Protein AF-A0A932NT31-F1 (afdb_monomer)

Secondary structure (DSSP, 8-state):
----PPPP-----------------------PPP--------EE-SSPPPSSS-S-SGGGGGPPPEEEEE--TTT-SEEEEEEEEE-SS-EEEEEE---SS------SEEE-SS-EEE-TTTSPPPP-------SS-TTHHHHGGGGGEE-STTSTT---EE--SSTT---

Structure (mmCIF, N/CA/C/O backbone):
data_AF-A0A932NT31-F1
#
_entry.id   AF-A0A932NT31-F1
#
loop_
_atom_site.group_PDB
_atom_site.id
_atom_site.type_symbol
_atom_site.label_atom_id
_atom_site.label_alt_id
_atom_site.label_comp_id
_atom_site.label_asym_id
_atom_site.label_entity_id
_atom_site.label_seq_id
_atom_site.pdbx_PDB_ins_code
_atom_site.Cartn_x
_atom_site.Cartn_y
_atom_site.Cartn_z
_atom_site.occupancy
_atom_site.B_iso_or_equiv
_atom_site.auth_seq_id
_atom_site.auth_comp_id
_atom_site.auth_asym_id
_atom_site.auth_atom_id
_atom_site.pdbx_PDB_model_num
ATOM 1 N N . MET A 1 1 ? 67.596 41.975 22.988 1.00 37.31 1 MET A N 1
ATOM 2 C CA . MET A 1 1 ? 67.551 43.203 22.169 1.00 37.31 1 MET A CA 1
ATOM 3 C C . MET A 1 1 ? 66.201 43.200 21.478 1.00 37.31 1 MET A C 1
ATOM 5 O O . MET A 1 1 ? 65.875 42.185 20.893 1.00 37.31 1 MET A O 1
ATOM 9 N N . GLU A 1 2 ? 65.322 44.180 21.546 1.00 42.94 2 GLU A N 1
ATOM 10 C CA . GLU A 1 2 ? 65.299 45.470 22.218 1.00 42.94 2 GLU A CA 1
ATOM 11 C C . GLU A 1 2 ? 63.828 45.909 22.188 1.00 42.94 2 GLU A C 1
ATOM 13 O O . GLU A 1 2 ? 63.122 45.676 21.207 1.00 42.94 2 GLU A O 1
ATOM 18 N N . GLN A 1 3 ? 63.355 46.473 23.293 1.00 37.97 3 GLN A N 1
ATOM 19 C CA . GLN A 1 3 ? 62.053 47.119 23.399 1.00 37.97 3 GLN A CA 1
ATOM 20 C C . GLN A 1 3 ? 62.040 48.363 22.503 1.00 37.97 3 GLN A C 1
ATOM 22 O O . GLN A 1 3 ? 62.927 49.202 22.630 1.00 37.97 3 GLN A O 1
ATOM 27 N N . ALA A 1 4 ? 61.010 48.540 21.677 1.00 41.78 4 ALA A N 1
ATOM 28 C CA . ALA A 1 4 ? 60.718 49.829 21.057 1.00 41.78 4 ALA A CA 1
ATOM 29 C C . ALA A 1 4 ? 59.442 50.410 21.675 1.00 41.78 4 ALA A C 1
ATOM 31 O O . ALA A 1 4 ? 58.319 50.101 21.285 1.00 41.78 4 ALA A O 1
ATOM 32 N N . GLN A 1 5 ? 59.659 51.246 22.688 1.00 42.69 5 GLN A N 1
ATOM 33 C CA . GLN A 1 5 ? 58.661 52.101 23.314 1.00 42.69 5 GLN A CA 1
ATOM 34 C C . GLN A 1 5 ? 58.213 53.195 22.331 1.00 42.69 5 GLN A C 1
ATOM 36 O O . GLN A 1 5 ? 59.047 53.935 21.807 1.00 42.69 5 GLN A O 1
ATOM 4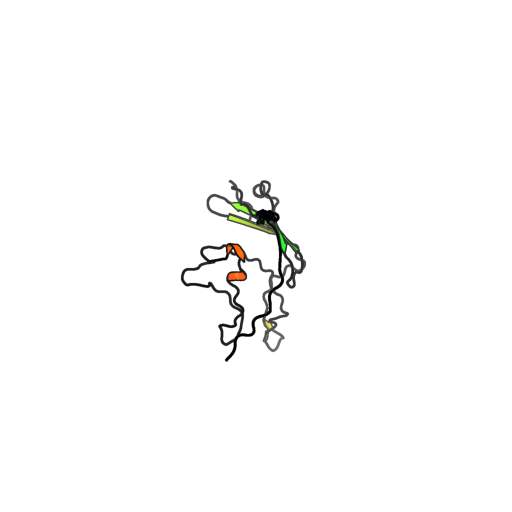1 N N . CYS A 1 6 ? 56.900 53.364 22.146 1.00 43.38 6 CYS A N 1
ATOM 42 C CA . CYS A 1 6 ? 56.335 54.591 21.583 1.00 43.38 6 CYS A CA 1
ATOM 43 C C . CYS A 1 6 ? 56.005 55.574 22.718 1.00 43.38 6 CYS A C 1
ATOM 45 O O . CYS A 1 6 ? 55.541 55.193 23.793 1.00 43.38 6 CYS A O 1
ATOM 47 N N . LYS A 1 7 ? 56.352 56.840 22.485 1.00 43.19 7 LYS A N 1
ATOM 48 C CA . LYS A 1 7 ? 56.568 57.894 23.478 1.00 43.19 7 LYS A CA 1
ATOM 49 C C . LYS A 1 7 ? 55.279 58.559 23.981 1.00 43.19 7 LYS A C 1
ATOM 51 O O . LYS A 1 7 ? 54.238 58.544 23.338 1.00 43.19 7 LYS A O 1
ATOM 56 N N . ARG A 1 8 ? 55.450 59.183 25.150 1.00 45.81 8 ARG A N 1
ATOM 57 C CA . ARG A 1 8 ? 54.528 59.993 25.962 1.00 45.81 8 ARG A CA 1
ATOM 58 C C . ARG A 1 8 ? 53.826 61.123 25.192 1.00 45.81 8 ARG A C 1
ATOM 60 O O . ARG A 1 8 ? 54.473 61.840 24.436 1.00 45.81 8 ARG A O 1
ATOM 67 N N . GLY A 1 9 ? 52.564 61.369 25.549 1.00 38.41 9 GLY A N 1
ATOM 68 C CA . GLY A 1 9 ? 51.808 62.592 25.270 1.00 38.41 9 GLY A CA 1
ATOM 69 C C . GLY A 1 9 ? 50.807 62.856 26.401 1.00 38.41 9 GLY A C 1
ATOM 70 O O . GLY A 1 9 ? 50.084 61.960 26.808 1.00 38.41 9 GLY A O 1
ATOM 71 N N . TRP A 1 10 ? 50.857 64.052 26.970 1.00 34.97 10 TRP A N 1
ATOM 72 C CA . TRP A 1 10 ? 50.312 64.494 28.257 1.00 34.97 10 TRP A CA 1
ATOM 73 C C . TRP A 1 10 ? 48.798 64.798 28.216 1.00 34.97 10 TRP A C 1
ATOM 75 O O . TRP A 1 10 ? 48.307 65.314 27.219 1.00 34.97 10 TRP A O 1
ATOM 85 N N . SER A 1 11 ? 48.141 64.626 29.373 1.00 43.12 11 SER A N 1
ATOM 86 C CA . SER A 1 11 ? 47.058 65.459 29.948 1.00 43.12 11 SER A CA 1
ATOM 87 C C . SER A 1 11 ? 45.609 64.942 29.911 1.00 43.12 11 SER A C 1
ATOM 89 O O . SER A 1 11 ? 44.990 64.815 28.867 1.00 43.12 11 SER A O 1
ATOM 91 N N . GLY A 1 12 ? 45.052 64.769 31.118 1.00 39.12 12 GLY A N 1
ATOM 92 C CA . GLY A 1 12 ? 43.752 65.350 31.456 1.00 39.12 12 GLY A CA 1
ATOM 93 C C . GLY A 1 12 ? 42.517 64.442 31.469 1.00 39.12 12 GLY A C 1
ATOM 94 O O . GLY A 1 12 ? 41.959 64.137 30.431 1.00 39.12 12 GLY A O 1
ATOM 95 N N . ILE A 1 13 ? 42.014 64.220 32.690 1.00 43.62 13 ILE A N 1
ATOM 96 C CA . ILE A 1 13 ? 40.587 64.282 33.065 1.00 43.62 13 ILE A CA 1
ATOM 97 C C . ILE A 1 13 ? 39.702 63.051 32.752 1.00 43.62 13 ILE A C 1
ATOM 99 O O . ILE A 1 13 ? 39.308 62.786 31.627 1.00 43.62 13 ILE A O 1
ATOM 103 N N . TRP A 1 14 ? 39.366 62.348 33.844 1.00 38.34 14 TRP A N 1
ATOM 104 C CA . TRP A 1 14 ? 38.056 61.799 34.233 1.00 38.34 14 TRP A CA 1
ATOM 105 C C . TRP A 1 14 ? 36.947 61.732 33.166 1.00 38.34 14 TRP A C 1
ATOM 107 O O . TRP A 1 14 ? 36.523 62.767 32.668 1.00 38.34 14 TRP A O 1
ATOM 117 N N . CYS A 1 15 ? 36.347 60.549 32.969 1.00 34.78 15 CYS A N 1
ATOM 118 C CA . CYS A 1 15 ? 34.924 60.321 33.280 1.00 34.78 15 CYS A CA 1
ATOM 119 C C . CYS A 1 15 ? 34.437 58.914 32.894 1.00 34.78 15 CYS A C 1
ATOM 121 O O . CYS A 1 15 ? 34.593 58.467 31.766 1.00 34.78 15 CYS A O 1
ATOM 123 N N . ALA A 1 16 ? 33.768 58.303 33.873 1.00 39.75 16 ALA A N 1
ATOM 124 C CA . ALA A 1 16 ? 32.572 57.469 33.768 1.00 39.75 16 ALA A CA 1
ATOM 125 C C . ALA A 1 16 ? 32.588 56.192 32.903 1.00 39.75 16 ALA A C 1
ATOM 127 O O . ALA A 1 16 ? 32.612 56.199 31.676 1.00 39.75 16 ALA A O 1
ATOM 128 N N . ALA A 1 17 ? 32.399 55.078 33.612 1.00 46.16 17 ALA A N 1
ATOM 129 C CA . ALA A 1 17 ? 31.893 53.822 33.093 1.00 46.16 17 ALA A CA 1
ATOM 130 C C . ALA A 1 17 ? 30.566 54.019 32.334 1.00 46.16 17 ALA A C 1
ATOM 132 O O . ALA A 1 17 ? 29.576 54.469 32.907 1.00 46.16 17 ALA A O 1
ATOM 133 N N . GLY A 1 18 ? 30.543 53.635 31.058 1.00 39.47 18 GLY A N 1
ATOM 134 C CA . GLY A 1 18 ? 29.325 53.421 30.281 1.00 39.47 18 GLY A CA 1
ATOM 135 C C . GLY A 1 18 ? 29.147 51.926 30.047 1.00 39.47 18 GLY A C 1
ATOM 136 O O . GLY A 1 18 ? 29.815 51.347 29.194 1.00 39.47 18 GLY A O 1
ATOM 137 N N . LEU A 1 19 ? 28.284 51.290 30.839 1.00 44.25 19 LEU A N 1
ATOM 138 C CA . LEU A 1 19 ? 27.913 49.886 30.692 1.00 44.25 19 LEU A CA 1
ATOM 139 C C . LEU A 1 19 ? 27.097 49.734 29.394 1.00 44.25 19 LEU A C 1
ATOM 141 O O . LEU A 1 19 ? 25.963 50.201 29.312 1.00 44.25 19 LEU A O 1
ATOM 145 N N . ILE A 1 20 ? 27.676 49.114 28.365 1.00 50.00 20 ILE A N 1
ATOM 146 C CA . ILE A 1 20 ? 26.974 48.807 27.114 1.00 50.00 20 ILE A CA 1
ATOM 147 C C . ILE A 1 20 ? 26.026 47.634 27.393 1.00 50.00 20 ILE A C 1
ATOM 149 O O . ILE A 1 20 ? 26.447 46.479 27.439 1.00 50.00 20 ILE A O 1
ATOM 153 N N . ILE A 1 21 ? 24.741 47.923 27.607 1.00 50.66 21 ILE A N 1
ATOM 154 C CA . ILE A 1 21 ? 23.689 46.902 27.636 1.00 50.66 21 ILE A CA 1
ATOM 155 C C . ILE A 1 21 ? 23.432 46.482 26.188 1.00 50.66 21 ILE A C 1
ATOM 157 O O . ILE A 1 21 ? 22.743 47.166 25.432 1.00 50.66 21 ILE A O 1
ATOM 161 N N . SER A 1 22 ? 24.034 45.363 25.792 1.00 51.56 22 SER A N 1
ATOM 162 C CA . SER A 1 22 ? 23.773 44.719 24.508 1.00 51.56 22 SER A CA 1
ATOM 163 C C . SER A 1 22 ? 22.399 44.044 24.562 1.00 51.56 22 SER A C 1
ATOM 165 O O . SER A 1 22 ? 22.235 42.990 25.178 1.00 51.56 22 SER A O 1
ATOM 167 N N . LEU A 1 23 ? 21.388 44.672 23.957 1.00 50.62 23 LEU A N 1
ATOM 168 C CA . LEU A 1 23 ? 20.085 44.055 23.707 1.00 50.62 23 LEU A CA 1
ATOM 169 C C . LEU A 1 23 ? 20.249 42.986 22.616 1.00 50.62 23 LEU A C 1
ATOM 171 O O . LEU A 1 23 ? 20.189 43.275 21.422 1.00 50.62 23 LEU A O 1
ATOM 175 N N . MET A 1 24 ? 20.456 41.735 23.035 1.00 50.84 24 MET A N 1
ATOM 176 C CA . MET A 1 24 ? 20.263 40.569 22.172 1.00 50.84 24 MET A CA 1
ATOM 177 C C . MET A 1 24 ? 18.790 40.505 21.752 1.00 50.84 24 MET A C 1
ATOM 179 O O . MET A 1 24 ? 17.927 40.075 22.516 1.00 50.84 24 MET A O 1
ATOM 183 N N . PHE A 1 25 ? 18.505 40.915 20.518 1.00 46.22 25 PHE A N 1
ATOM 184 C CA . PHE A 1 25 ? 17.276 40.544 19.826 1.00 46.22 25 PHE A CA 1
ATOM 185 C C . PHE A 1 25 ? 17.286 39.025 19.606 1.00 46.22 25 PHE A C 1
ATOM 187 O O . PHE A 1 25 ? 17.971 38.514 18.721 1.00 46.22 25 PHE A O 1
ATOM 194 N N . LEU A 1 26 ? 16.529 38.293 20.423 1.00 49.12 26 LEU A N 1
ATOM 195 C CA . LEU A 1 26 ? 16.156 36.913 20.130 1.00 49.12 26 LEU A CA 1
ATOM 196 C C . LEU A 1 26 ? 15.208 36.935 18.928 1.00 49.12 26 LEU A C 1
ATOM 198 O O . LEU A 1 26 ? 14.025 37.246 19.058 1.00 49.12 26 LEU A O 1
ATOM 202 N N . ALA A 1 27 ? 15.740 36.626 17.747 1.00 51.53 27 ALA A N 1
ATOM 203 C CA . ALA A 1 27 ? 14.930 36.304 16.585 1.00 51.53 27 ALA A CA 1
ATOM 204 C C . ALA A 1 27 ? 14.142 35.024 16.896 1.00 51.53 27 ALA A C 1
ATOM 206 O O . ALA A 1 27 ? 14.670 33.914 16.822 1.00 51.53 27 ALA A O 1
ATOM 207 N N . VAL A 1 28 ? 12.878 35.181 17.283 1.00 57.69 28 VAL A N 1
ATOM 208 C CA . VAL A 1 28 ? 11.920 34.077 17.322 1.00 57.69 28 VAL A CA 1
ATOM 209 C C . VAL A 1 28 ? 11.656 33.699 15.867 1.00 57.69 28 VAL A C 1
ATOM 211 O O . VAL A 1 28 ? 10.866 34.342 15.178 1.00 57.69 28 VAL A O 1
ATOM 214 N N . GLY A 1 29 ? 12.395 32.709 15.364 1.00 56.06 29 GLY A N 1
ATOM 215 C CA . GLY A 1 29 ? 12.105 32.102 14.069 1.00 56.06 29 GLY A CA 1
ATOM 216 C C . GLY A 1 29 ? 10.681 31.534 14.067 1.00 56.06 29 GLY A C 1
ATOM 217 O O . GLY A 1 29 ? 10.186 31.141 15.128 1.00 56.06 29 GLY A O 1
ATOM 218 N N . PRO A 1 30 ? 9.995 31.499 12.912 1.00 57.97 30 PRO A N 1
ATOM 219 C CA . PRO A 1 30 ? 8.658 30.934 12.840 1.00 57.97 30 PRO A CA 1
ATOM 220 C C . PRO A 1 30 ? 8.699 29.496 13.357 1.00 57.97 30 PRO A C 1
ATOM 222 O O . PRO A 1 30 ? 9.486 28.676 12.881 1.00 57.97 30 PRO A O 1
ATOM 225 N N . LEU A 1 31 ? 7.853 29.207 14.349 1.00 54.12 31 LEU A N 1
ATOM 226 C CA . LEU A 1 31 ? 7.521 27.845 14.749 1.00 54.12 31 LEU A CA 1
ATOM 227 C C . LEU A 1 31 ? 7.143 27.090 13.472 1.00 54.12 31 LEU A C 1
ATOM 229 O O . LEU A 1 31 ? 6.158 27.437 12.818 1.00 54.12 31 LEU A O 1
ATOM 233 N N . GLY A 1 32 ? 7.967 26.117 13.079 1.00 50.34 32 GLY A N 1
ATOM 234 C CA . GLY A 1 32 ? 7.692 25.284 11.918 1.00 50.34 32 GLY A CA 1
ATOM 235 C C . GLY A 1 32 ? 6.304 24.674 12.069 1.00 50.34 32 GLY A C 1
ATOM 236 O O . GLY A 1 32 ? 6.014 24.044 13.087 1.00 50.34 32 GLY A O 1
ATOM 237 N N . ALA A 1 33 ? 5.434 24.900 11.084 1.00 53.31 33 ALA A N 1
ATOM 238 C CA . ALA A 1 33 ? 4.139 24.242 11.039 1.00 53.31 33 ALA A CA 1
ATOM 239 C C . ALA A 1 33 ? 4.371 22.730 11.149 1.00 53.31 33 ALA A C 1
ATOM 241 O O . ALA A 1 33 ? 5.156 22.166 10.381 1.00 53.31 33 ALA A O 1
ATOM 242 N N . ALA A 1 34 ? 3.721 22.091 12.123 1.00 54.34 34 ALA A N 1
ATOM 243 C CA . ALA A 1 34 ? 3.762 20.645 12.254 1.00 54.34 34 ALA A CA 1
ATOM 244 C C . ALA A 1 34 ? 3.384 20.025 10.901 1.00 54.34 34 ALA A C 1
ATOM 246 O O . ALA A 1 34 ? 2.336 20.345 10.338 1.00 54.34 34 ALA A O 1
ATOM 247 N N . GLN A 1 35 ? 4.259 19.178 10.357 1.00 55.34 35 GLN A N 1
ATOM 248 C CA . GLN A 1 35 ? 3.944 18.405 9.161 1.00 55.34 35 GLN A CA 1
ATOM 249 C C . GLN A 1 35 ? 2.764 17.494 9.507 1.00 55.34 35 GLN A C 1
ATOM 251 O O . GLN A 1 35 ? 2.890 16.587 10.329 1.00 55.34 35 GLN A O 1
ATOM 256 N N . VAL A 1 36 ? 1.593 17.771 8.933 1.00 64.44 36 VAL A N 1
ATOM 257 C CA . VAL A 1 36 ? 0.428 16.899 9.087 1.00 64.44 36 VAL A CA 1
ATOM 258 C C . VAL A 1 36 ? 0.650 15.705 8.173 1.00 64.44 36 VAL A C 1
ATOM 260 O O . VAL A 1 36 ? 0.429 15.797 6.967 1.00 64.44 36 VAL A O 1
ATOM 263 N N . THR A 1 37 ? 1.098 14.586 8.738 1.00 73.00 37 THR A N 1
ATOM 264 C CA . T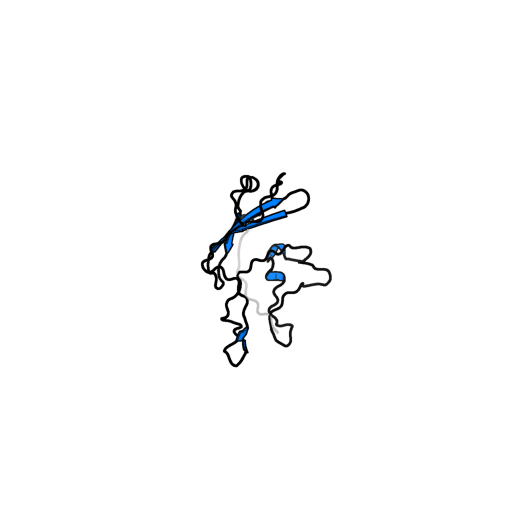HR A 1 37 ? 1.157 13.321 8.005 1.00 73.00 37 THR A CA 1
ATOM 265 C C . THR A 1 37 ? -0.272 12.900 7.651 1.00 73.00 37 THR A C 1
ATOM 267 O O . THR A 1 37 ? -1.089 12.715 8.562 1.00 73.00 37 THR A O 1
ATOM 270 N N . PRO A 1 38 ? -0.618 12.758 6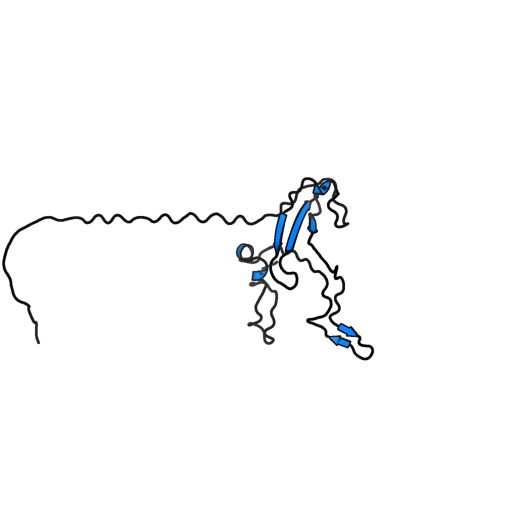.359 1.00 83.31 38 PRO A N 1
ATOM 271 C CA . PRO A 1 38 ? -1.932 12.269 5.970 1.00 83.31 38 PRO A CA 1
ATOM 272 C C . PRO A 1 38 ? -2.159 10.873 6.560 1.00 83.31 38 PRO A C 1
ATOM 274 O O . PRO A 1 38 ? -1.296 10.005 6.462 1.00 83.31 38 PRO A O 1
ATOM 277 N N . SER A 1 39 ? -3.312 10.661 7.195 1.00 88.81 39 SER A N 1
ATOM 278 C CA . SER A 1 39 ? -3.634 9.410 7.888 1.00 88.81 39 SER A CA 1
ATOM 279 C C . SER A 1 39 ? -4.841 8.728 7.251 1.00 88.81 39 SER A C 1
ATOM 281 O O . SER A 1 39 ? -5.876 9.360 7.025 1.00 88.81 39 SER A O 1
ATOM 283 N N . LEU A 1 40 ? -4.711 7.426 6.986 1.00 92.81 40 LEU A N 1
ATOM 284 C CA . LEU A 1 40 ? -5.816 6.552 6.607 1.00 92.81 40 LEU A CA 1
ATOM 285 C C . LEU A 1 40 ? -6.391 5.920 7.877 1.00 92.81 40 LEU A C 1
ATOM 287 O O . LEU A 1 40 ? -5.751 5.085 8.510 1.00 92.81 40 LEU A O 1
ATOM 291 N N . THR A 1 41 ? -7.604 6.316 8.258 1.00 94.88 41 THR A N 1
ATOM 292 C CA . THR A 1 41 ? -8.273 5.779 9.451 1.00 94.88 41 THR A CA 1
ATOM 293 C C . THR A 1 41 ? -9.301 4.725 9.059 1.00 94.88 41 THR A C 1
ATOM 295 O O . THR A 1 41 ? -10.254 5.027 8.341 1.00 94.88 41 THR A O 1
ATOM 298 N N . ALA A 1 42 ? -9.132 3.500 9.560 1.00 96.50 42 ALA A N 1
ATOM 299 C CA . ALA A 1 42 ? -10.096 2.427 9.349 1.00 96.50 42 ALA A CA 1
ATOM 300 C C . ALA A 1 42 ? -11.327 2.589 10.257 1.00 96.50 42 ALA A C 1
ATOM 302 O O . ALA A 1 42 ? -11.200 2.845 11.456 1.00 96.50 42 ALA A O 1
ATOM 303 N N . VAL A 1 43 ? -12.530 2.407 9.704 1.00 97.50 43 VAL A N 1
ATOM 304 C CA . VAL A 1 43 ? -13.797 2.498 10.455 1.00 97.50 43 VAL A CA 1
ATOM 305 C C . VAL A 1 43 ? -14.374 1.108 10.714 1.00 97.50 43 VAL A C 1
ATOM 307 O O . VAL A 1 43 ? -14.462 0.287 9.804 1.00 97.50 43 VAL A O 1
ATOM 310 N N . LYS A 1 44 ? -14.818 0.842 11.949 1.00 97.81 44 LYS A N 1
ATOM 311 C CA . LYS A 1 44 ? -15.439 -0.443 12.290 1.00 97.81 44 LYS A CA 1
ATOM 312 C C . LYS A 1 44 ? -16.796 -0.596 11.602 1.00 97.81 44 LYS A C 1
ATOM 314 O O . LYS A 1 44 ? -17.646 0.296 11.690 1.00 97.81 44 LYS A O 1
ATOM 319 N N . VAL A 1 45 ? -17.041 -1.750 10.993 1.00 97.56 45 VAL A N 1
ATOM 320 C CA . VAL A 1 45 ? -18.323 -2.111 10.374 1.00 97.56 45 VAL A CA 1
ATOM 321 C C . VAL A 1 45 ? -18.827 -3.454 10.901 1.00 97.56 45 VAL A C 1
ATOM 323 O O . VAL A 1 45 ? -18.052 -4.305 11.330 1.00 97.56 45 VAL A O 1
ATOM 326 N N . LYS A 1 46 ? -20.155 -3.626 10.917 1.00 96.56 46 LYS A N 1
ATOM 327 C CA . LYS A 1 46 ? -20.795 -4.891 11.320 1.00 96.56 46 LYS A CA 1
ATOM 328 C C . LYS A 1 46 ? -20.895 -5.872 10.154 1.00 96.56 46 LYS A C 1
ATOM 330 O O . LYS A 1 46 ? -20.742 -7.068 10.354 1.00 96.56 46 LYS A O 1
ATOM 335 N N . VAL A 1 47 ? -21.189 -5.347 8.968 1.00 96.88 47 VAL A N 1
ATOM 336 C CA . VAL A 1 47 ? -21.266 -6.104 7.719 1.00 96.88 47 VAL A CA 1
ATOM 337 C C . VAL A 1 47 ? -20.062 -5.677 6.879 1.00 96.88 47 VAL A C 1
ATOM 339 O O . VAL A 1 47 ? -19.911 -4.466 6.675 1.00 96.88 47 VAL A O 1
ATOM 342 N N . PRO A 1 48 ? -19.183 -6.610 6.477 1.00 96.62 48 PRO A N 1
ATOM 343 C CA . PRO A 1 48 ? -18.048 -6.290 5.621 1.00 96.62 48 PRO A CA 1
ATOM 344 C C . PRO A 1 48 ? -18.509 -5.880 4.212 1.00 96.62 48 PRO A C 1
ATOM 346 O O . PRO A 1 48 ? -19.638 -6.196 3.828 1.00 96.62 48 PRO A O 1
ATOM 349 N N . PRO A 1 49 ? -17.668 -5.162 3.452 1.00 97.44 49 PRO A N 1
ATOM 350 C CA . PRO A 1 49 ? -17.916 -4.913 2.037 1.00 97.44 49 PRO A CA 1
ATOM 351 C C . PRO A 1 49 ? -17.782 -6.205 1.218 1.00 97.44 49 PRO A C 1
ATOM 353 O O . PRO A 1 49 ? -17.109 -7.156 1.626 1.00 97.44 49 PRO A O 1
ATOM 356 N N . THR A 1 50 ? -18.388 -6.215 0.039 1.00 97.00 50 THR A N 1
ATOM 357 C CA . THR A 1 50 ? -18.157 -7.228 -0.988 1.00 97.00 50 THR A CA 1
ATOM 358 C C . THR A 1 50 ? -16.762 -7.019 -1.586 1.00 97.00 50 THR A C 1
ATOM 360 O O . THR A 1 50 ? -16.302 -5.893 -1.761 1.00 97.00 50 THR A O 1
ATOM 363 N N . LEU A 1 51 ? -16.047 -8.105 -1.889 1.00 96.12 51 LEU A N 1
ATOM 364 C CA . LEU A 1 51 ? -14.713 -8.038 -2.497 1.00 96.12 51 LEU A CA 1
ATOM 365 C C . LEU A 1 51 ? -14.807 -7.963 -4.028 1.00 96.12 51 LEU A C 1
ATOM 367 O O . LEU A 1 51 ? -14.418 -8.894 -4.727 1.00 96.12 51 LEU A O 1
ATOM 371 N N . ASP A 1 52 ? -15.351 -6.862 -4.543 1.00 95.19 52 ASP A N 1
ATOM 372 C CA . ASP A 1 52 ? -15.576 -6.639 -5.981 1.00 95.19 52 ASP A CA 1
ATOM 373 C C . ASP A 1 52 ? -14.912 -5.358 -6.529 1.00 95.19 52 ASP A C 1
ATOM 375 O O . ASP A 1 52 ? -15.053 -5.027 -7.707 1.00 95.19 52 ASP A O 1
ATOM 379 N N . GLY A 1 53 ? -14.185 -4.627 -5.677 1.00 92.62 53 GLY A N 1
ATOM 380 C CA . GLY A 1 53 ? -13.500 -3.382 -6.033 1.00 92.62 53 GLY A CA 1
ATOM 381 C C . GLY A 1 53 ? -14.417 -2.158 -6.165 1.00 92.62 53 GLY A C 1
ATOM 382 O O . GLY A 1 53 ? -13.948 -1.087 -6.567 1.00 92.62 53 GLY A O 1
ATOM 383 N N . ARG A 1 54 ? -15.706 -2.271 -5.827 1.00 94.44 54 ARG A N 1
ATOM 384 C CA . ARG A 1 54 ? -16.672 -1.166 -5.874 1.00 94.44 54 ARG A CA 1
ATOM 385 C C . ARG A 1 54 ? -16.804 -0.500 -4.505 1.00 94.44 54 ARG A C 1
ATOM 387 O O . ARG A 1 54 ? -16.505 -1.076 -3.462 1.00 94.44 54 ARG A O 1
ATOM 394 N N . ASP A 1 55 ? -17.221 0.766 -4.504 1.00 95.19 55 ASP A N 1
ATOM 395 C CA . ASP A 1 55 ? -17.446 1.540 -3.276 1.00 95.19 55 ASP A CA 1
ATOM 396 C C . ASP A 1 55 ? -18.913 1.889 -3.007 1.00 95.19 55 ASP A C 1
ATOM 398 O O . ASP A 1 55 ? -19.202 2.802 -2.229 1.00 95.19 55 ASP A O 1
ATOM 402 N N . ASP A 1 56 ? -19.833 1.164 -3.637 1.00 95.56 56 ASP A N 1
ATOM 403 C CA . ASP A 1 56 ? -21.283 1.312 -3.497 1.00 95.56 56 ASP A CA 1
ATOM 404 C C . ASP A 1 56 ? -21.856 0.596 -2.257 1.00 95.56 56 ASP A C 1
ATOM 406 O O . ASP A 1 56 ? -22.962 0.935 -1.812 1.00 95.56 56 ASP A O 1
ATOM 410 N N . ASP A 1 57 ? -21.087 -0.294 -1.620 1.00 96.50 57 ASP A N 1
ATOM 411 C CA . ASP A 1 57 ? -21.488 -0.952 -0.375 1.00 96.50 57 ASP A CA 1
ATOM 412 C C . ASP A 1 57 ? -21.764 0.034 0.780 1.00 96.50 57 ASP A C 1
ATOM 414 O O . ASP A 1 57 ? -21.027 1.006 1.001 1.00 96.50 57 ASP A O 1
ATOM 418 N N . PRO A 1 58 ? -22.759 -0.255 1.646 1.00 96.56 58 PRO A N 1
ATOM 419 C CA . PRO A 1 58 ? -23.026 0.539 2.845 1.00 96.56 58 PRO A CA 1
ATOM 420 C C . PRO A 1 58 ? -21.823 0.703 3.787 1.00 96.56 58 PRO A C 1
ATOM 422 O O . PRO A 1 58 ? -21.743 1.712 4.492 1.00 96.56 58 PRO A O 1
ATOM 425 N N . ALA A 1 59 ? -20.895 -0.262 3.804 1.00 96.69 59 ALA A N 1
ATOM 426 C CA . ALA A 1 59 ? -19.692 -0.232 4.635 1.00 96.69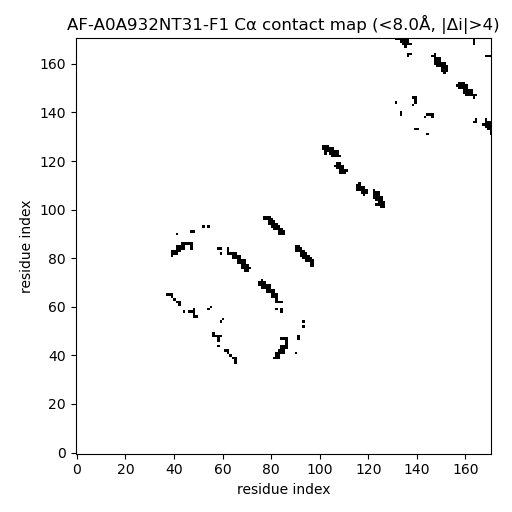 59 ALA A CA 1
ATOM 427 C C . ALA A 1 59 ? -18.812 1.000 4.348 1.00 96.69 59 ALA A C 1
ATOM 429 O O . ALA A 1 59 ? -18.250 1.584 5.276 1.00 96.69 59 ALA A O 1
ATOM 430 N N . TRP A 1 60 ? -18.761 1.459 3.094 1.00 97.38 60 TRP A N 1
ATOM 431 C CA . TRP A 1 60 ? -17.896 2.561 2.667 1.00 97.38 60 TRP A CA 1
ATOM 432 C C . TRP A 1 60 ? -18.473 3.955 2.930 1.00 97.38 60 TRP A C 1
ATOM 434 O O . TRP A 1 60 ? -17.719 4.926 2.986 1.00 97.38 60 TRP A O 1
ATOM 444 N N . LYS A 1 61 ? -19.793 4.081 3.134 1.00 93.50 61 LYS A N 1
ATOM 445 C CA . LYS A 1 61 ? -20.493 5.383 3.203 1.00 93.50 61 LYS A CA 1
ATOM 446 C C . LYS A 1 61 ? -20.054 6.282 4.361 1.00 93.50 61 LYS A C 1
ATOM 448 O O . LYS A 1 61 ? -20.222 7.494 4.287 1.00 93.50 61 LYS A O 1
ATOM 453 N N . ARG A 1 62 ? -19.523 5.700 5.441 1.00 87.75 62 ARG A N 1
ATOM 454 C CA . ARG A 1 62 ? -19.077 6.436 6.641 1.00 87.75 62 ARG A CA 1
ATOM 455 C C . ARG A 1 62 ? -17.564 6.647 6.703 1.00 87.75 62 ARG A C 1
ATOM 457 O O . ARG A 1 62 ? -17.067 7.155 7.704 1.00 87.75 62 ARG A O 1
ATOM 464 N N . VAL A 1 63 ? -16.832 6.239 5.670 1.00 94.56 63 VAL A N 1
ATOM 465 C CA . VAL A 1 63 ? -15.369 6.302 5.637 1.00 94.56 63 VAL A CA 1
ATOM 466 C C . VAL A 1 63 ? -14.936 7.556 4.899 1.00 94.56 63 VAL A C 1
ATOM 468 O O . VAL A 1 63 ? -15.342 7.786 3.759 1.00 94.56 63 VAL A O 1
ATOM 471 N N . LYS A 1 64 ? -14.066 8.352 5.522 1.00 93.69 64 LYS A N 1
ATOM 472 C CA . LYS A 1 64 ? -13.388 9.437 4.817 1.00 93.69 64 LYS A CA 1
ATOM 473 C C . LYS A 1 64 ? -12.322 8.835 3.906 1.00 93.69 64 LYS A C 1
ATOM 475 O O . LYS A 1 64 ? -11.414 8.158 4.379 1.00 93.69 64 LYS A O 1
ATOM 480 N N . ALA A 1 65 ? -12.440 9.106 2.614 1.00 96.00 65 ALA A N 1
ATOM 481 C CA . ALA A 1 65 ? -11.407 8.767 1.654 1.00 96.00 65 ALA A CA 1
ATOM 482 C C . ALA A 1 65 ? -10.137 9.594 1.915 1.00 96.00 65 ALA A C 1
ATOM 484 O O . ALA A 1 65 ? -10.213 10.806 2.138 1.00 96.00 65 ALA A O 1
ATOM 485 N N . LEU A 1 66 ? -8.981 8.938 1.869 1.00 96.31 66 LEU A N 1
ATOM 486 C CA . LEU A 1 66 ? -7.683 9.594 1.812 1.00 96.31 66 LEU A CA 1
ATOM 487 C C . LEU A 1 66 ? -7.255 9.703 0.347 1.00 96.31 66 LEU A C 1
ATOM 489 O O . LEU A 1 66 ? -7.160 8.692 -0.342 1.00 96.31 66 LEU A O 1
ATOM 493 N N . GLU A 1 67 ? -6.982 10.917 -0.123 1.00 95.44 67 GLU A N 1
ATOM 494 C CA . GLU A 1 67 ? -6.314 11.124 -1.409 1.00 95.44 67 GLU A CA 1
ATOM 495 C C . GLU A 1 67 ? -4.801 11.162 -1.198 1.00 95.44 67 GLU A C 1
ATOM 497 O O . GLU A 1 67 ? -4.296 11.972 -0.420 1.00 95.44 67 GLU A O 1
ATOM 502 N N . VAL A 1 68 ? -4.086 10.297 -1.912 1.00 92.38 68 VAL A N 1
ATOM 503 C CA . VAL A 1 68 ? -2.627 10.233 -1.919 1.00 92.38 68 VAL A CA 1
ATOM 504 C C . VAL A 1 68 ? -2.142 10.655 -3.308 1.00 92.38 68 VAL A C 1
ATOM 506 O O . VAL A 1 68 ? -2.386 9.933 -4.281 1.00 92.38 68 VAL A O 1
ATOM 509 N N . PRO A 1 69 ? -1.498 11.828 -3.446 1.00 92.38 69 PRO A N 1
ATOM 510 C CA . PRO A 1 69 ? -0.862 12.203 -4.699 1.00 92.38 69 PRO A CA 1
ATOM 511 C C . PRO A 1 69 ? 0.390 11.347 -4.908 1.00 92.38 69 PRO A C 1
ATOM 513 O O . PRO A 1 69 ? 1.253 11.276 -4.034 1.00 92.38 69 PRO A O 1
ATOM 516 N N . ILE A 1 70 ? 0.492 10.718 -6.074 1.00 89.44 70 ILE A N 1
ATOM 517 C CA . ILE A 1 70 ? 1.682 9.996 -6.525 1.00 89.44 70 ILE A CA 1
ATOM 518 C C . ILE A 1 70 ? 2.295 10.796 -7.666 1.00 89.44 70 ILE A C 1
ATOM 520 O O . ILE A 1 70 ? 1.574 11.287 -8.536 1.00 89.44 70 ILE A O 1
ATOM 524 N N . ALA A 1 71 ? 3.616 10.951 -7.642 1.00 88.88 71 ALA A N 1
ATOM 525 C CA . ALA A 1 71 ? 4.353 11.693 -8.652 1.00 88.88 71 ALA A CA 1
ATOM 526 C C . ALA A 1 71 ? 5.554 10.891 -9.157 1.00 88.88 71 ALA A C 1
ATOM 528 O O . ALA A 1 71 ? 6.247 10.238 -8.374 1.00 88.88 71 ALA A O 1
ATOM 529 N N . GLY A 1 72 ? 5.824 11.002 -10.458 1.00 84.88 72 GLY A N 1
ATOM 530 C CA . GLY A 1 72 ? 6.949 10.341 -11.118 1.00 84.88 72 GLY A CA 1
ATOM 531 C C . GLY A 1 72 ? 6.658 8.913 -11.591 1.00 84.88 72 GLY A C 1
ATOM 532 O O . GLY A 1 72 ? 5.511 8.499 -11.730 1.00 84.88 72 GLY A O 1
ATOM 533 N N . GLY A 1 73 ? 7.726 8.171 -11.895 1.00 78.50 73 GLY A N 1
ATOM 534 C CA . GLY A 1 73 ? 7.628 6.865 -12.552 1.00 78.50 73 GLY A CA 1
ATOM 535 C C . GLY A 1 73 ? 7.038 6.945 -13.967 1.00 78.50 73 GLY A C 1
ATOM 536 O O . GLY A 1 73 ? 6.774 8.024 -14.496 1.00 78.50 73 GLY A O 1
ATOM 537 N N . THR A 1 74 ? 6.820 5.785 -14.585 1.00 76.88 74 THR A N 1
ATOM 538 C CA . THR A 1 74 ? 6.170 5.676 -15.905 1.00 76.88 74 THR A CA 1
ATOM 539 C C . THR A 1 74 ? 4.679 6.020 -15.857 1.00 76.88 74 THR A C 1
ATOM 541 O O . THR A 1 74 ? 4.110 6.426 -16.866 1.00 76.88 74 THR A O 1
ATOM 544 N N . ILE A 1 75 ? 4.058 5.919 -14.676 1.00 79.00 75 ILE A N 1
ATOM 545 C CA . ILE A 1 75 ? 2.646 6.251 -14.443 1.00 79.00 75 ILE A CA 1
ATOM 546 C C . ILE A 1 75 ? 2.385 7.767 -14.399 1.00 79.00 75 ILE A C 1
ATOM 548 O O . ILE A 1 75 ? 1.254 8.218 -14.588 1.00 79.00 75 ILE A O 1
ATOM 552 N N . GLY A 1 76 ? 3.432 8.569 -14.181 1.00 87.25 76 GLY A N 1
ATOM 553 C CA . GLY A 1 76 ? 3.337 10.017 -14.068 1.00 87.25 76 GLY A CA 1
ATOM 554 C C . GLY A 1 76 ? 2.625 10.469 -12.792 1.00 87.25 76 GLY A C 1
ATOM 555 O O . GLY A 1 76 ? 2.712 9.843 -11.737 1.00 87.25 76 GLY A O 1
ATOM 556 N N . ASN A 1 77 ? 1.936 11.607 -12.876 1.00 93.06 77 ASN A N 1
ATOM 557 C CA . ASN A 1 77 ? 1.268 12.197 -11.720 1.00 93.06 77 ASN A CA 1
ATOM 558 C C . ASN A 1 77 ? -0.189 11.740 -11.661 1.00 93.06 77 ASN A C 1
ATOM 560 O O . ASN A 1 77 ? -1.004 12.140 -12.495 1.00 93.06 77 ASN A O 1
ATOM 564 N N . ILE A 1 78 ? -0.524 10.947 -10.648 1.00 93.06 78 ILE A N 1
ATOM 565 C CA . ILE A 1 78 ? -1.876 10.432 -10.425 1.00 93.06 78 ILE A CA 1
ATOM 566 C C . ILE A 1 78 ? -2.331 10.695 -8.990 1.00 93.06 78 ILE A C 1
ATOM 568 O O . ILE A 1 78 ? -1.545 11.026 -8.101 1.00 93.06 78 ILE A O 1
ATOM 572 N N . LYS A 1 79 ? -3.628 10.516 -8.754 1.00 95.19 79 LYS A N 1
ATOM 573 C CA . LYS A 1 79 ? -4.192 10.450 -7.408 1.00 95.19 79 LYS A CA 1
ATOM 574 C C . LYS A 1 79 ? -4.684 9.040 -7.140 1.00 95.19 79 LYS A C 1
ATOM 576 O O . LYS A 1 79 ? -5.485 8.517 -7.913 1.00 95.19 79 LYS A O 1
ATOM 581 N N . VAL A 1 80 ? -4.239 8.471 -6.027 1.00 94.62 80 VAL A N 1
ATOM 582 C CA . VAL A 1 80 ? -4.790 7.233 -5.478 1.00 94.62 80 VAL A CA 1
ATOM 583 C C . VAL A 1 80 ? -5.767 7.606 -4.371 1.00 94.62 80 VAL A C 1
ATOM 585 O O . VAL A 1 80 ? -5.443 8.394 -3.483 1.00 94.62 80 VAL A O 1
ATOM 588 N N . THR A 1 81 ? -6.970 7.050 -4.407 1.00 96.50 81 THR A N 1
ATOM 589 C CA . THR A 1 81 ? -7.941 7.166 -3.320 1.00 96.50 81 THR A CA 1
ATOM 590 C C . THR A 1 81 ? -7.907 5.905 -2.473 1.00 96.50 81 THR A C 1
ATOM 592 O O . THR A 1 81 ? -8.068 4.810 -3.005 1.00 96.50 81 THR A O 1
ATOM 595 N N . LEU A 1 82 ? -7.744 6.063 -1.161 1.00 96.88 82 LEU A N 1
ATOM 596 C CA . LEU A 1 82 ? -7.739 4.978 -0.186 1.00 96.88 82 LEU A CA 1
ATOM 597 C C . LEU A 1 82 ? -8.938 5.089 0.764 1.00 96.88 82 LEU A C 1
ATOM 599 O O . LEU A 1 82 ? -9.229 6.161 1.298 1.00 96.88 82 LEU A O 1
ATOM 603 N N . LYS A 1 83 ? -9.611 3.967 1.021 1.00 97.69 83 LYS A N 1
ATOM 604 C CA . LYS A 1 83 ? -10.589 3.793 2.106 1.00 97.69 83 LYS A CA 1
ATOM 605 C C . LYS A 1 83 ? -10.219 2.552 2.914 1.00 97.69 83 LYS A C 1
ATOM 607 O O . LYS A 1 83 ? -9.695 1.587 2.364 1.00 97.69 83 LYS A O 1
ATOM 612 N N . ALA A 1 84 ? -10.523 2.576 4.209 1.00 97.62 84 ALA A N 1
ATOM 613 C CA . ALA A 1 84 ? -10.307 1.441 5.095 1.00 97.62 84 ALA A CA 1
ATOM 614 C C . ALA A 1 84 ? -11.516 1.215 6.011 1.00 97.62 84 ALA A C 1
ATOM 616 O O . ALA A 1 84 ? -12.032 2.152 6.629 1.00 97.62 84 ALA A O 1
ATOM 617 N N . VAL A 1 85 ? -11.947 -0.037 6.132 1.00 98.25 85 VAL A N 1
ATOM 618 C CA . VAL A 1 85 ? -12.887 -0.496 7.166 1.00 98.25 85 VAL A CA 1
ATOM 619 C C . VAL A 1 85 ? -12.351 -1.751 7.828 1.00 98.25 85 VAL A C 1
ATOM 621 O O . VAL A 1 85 ? -11.444 -2.393 7.308 1.00 98.25 85 VAL A O 1
ATOM 624 N N . TYR A 1 86 ? -12.897 -2.108 8.982 1.00 98.25 86 TYR A N 1
ATOM 625 C CA . TYR A 1 86 ? -12.528 -3.350 9.648 1.00 98.25 86 TYR A CA 1
ATOM 626 C C . TYR A 1 86 ? -13.716 -3.990 10.371 1.00 98.25 86 TYR A C 1
ATOM 628 O O . TYR A 1 86 ? -14.638 -3.305 10.826 1.00 98.25 86 TYR A O 1
ATOM 636 N N . THR A 1 87 ? -13.695 -5.315 10.470 1.00 97.81 87 THR A N 1
ATOM 637 C CA . THR A 1 87 ? -14.560 -6.114 11.351 1.00 97.81 87 THR A CA 1
ATOM 638 C C . THR A 1 87 ? -13.772 -6.488 12.607 1.00 97.81 87 THR A C 1
ATOM 640 O O . THR A 1 87 ? -12.734 -5.901 12.886 1.00 97.81 87 THR A O 1
ATOM 643 N N . VAL A 1 88 ? -14.238 -7.433 13.426 1.00 97.44 88 VAL A N 1
ATOM 644 C CA . VAL A 1 88 ? -13.417 -7.888 14.566 1.00 97.44 88 VAL A CA 1
ATOM 645 C C . VAL A 1 88 ? -12.314 -8.870 14.152 1.00 97.44 88 VAL A C 1
ATOM 647 O O . VAL A 1 88 ? -11.454 -9.163 14.973 1.00 97.44 88 VAL A O 1
ATOM 650 N N . GLN A 1 89 ? -12.322 -9.349 12.904 1.00 97.19 89 GLN A N 1
ATOM 651 C CA . GLN A 1 89 ? -11.363 -10.326 12.383 1.00 97.19 89 GLN A CA 1
ATOM 652 C C . GLN A 1 89 ? -10.473 -9.766 11.273 1.00 97.19 89 GLN A C 1
ATOM 654 O O . GLN A 1 89 ? -9.328 -10.184 11.148 1.00 97.19 89 GLN A O 1
ATOM 659 N N . GLU A 1 90 ? -10.990 -8.848 10.457 1.00 97.81 90 GLU A N 1
ATOM 660 C CA . GLU A 1 90 ? -10.377 -8.502 9.174 1.00 97.81 90 GLU A CA 1
ATOM 661 C C . GLU A 1 90 ? -10.330 -6.991 8.964 1.00 97.81 90 GLU A C 1
ATOM 663 O O . GLU A 1 90 ? -11.214 -6.251 9.408 1.00 97.81 90 GLU A O 1
ATOM 668 N N . ILE A 1 91 ? -9.315 -6.547 8.225 1.00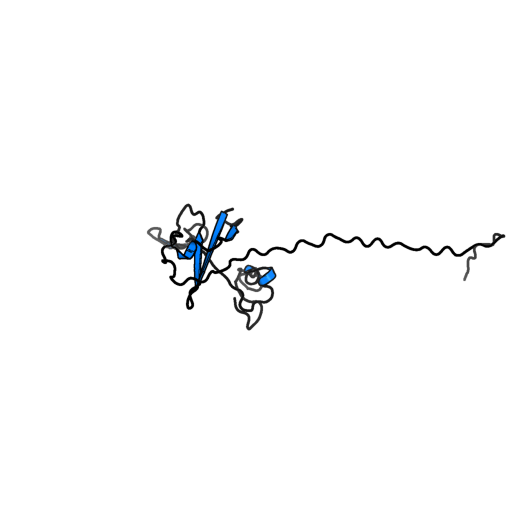 97.06 91 ILE A N 1
ATOM 669 C CA . ILE A 1 91 ? -9.229 -5.204 7.657 1.00 97.06 91 ILE A CA 1
ATOM 670 C C . ILE A 1 91 ? -9.483 -5.282 6.153 1.00 97.06 91 ILE A C 1
ATOM 672 O O . ILE A 1 91 ? -8.980 -6.168 5.468 1.00 97.06 91 ILE A O 1
ATOM 676 N N . TYR A 1 92 ? -10.254 -4.330 5.646 1.00 97.19 92 TYR A N 1
ATOM 677 C CA . TYR A 1 92 ? -10.610 -4.205 4.242 1.00 97.19 92 TYR A CA 1
ATOM 678 C C . TYR A 1 92 ? -10.089 -2.869 3.741 1.00 97.19 92 TYR A C 1
ATOM 680 O O . TYR A 1 92 ? -10.399 -1.817 4.310 1.00 97.19 92 TYR A O 1
ATOM 688 N N . LEU A 1 93 ? -9.308 -2.917 2.669 1.00 96.69 93 LEU A N 1
ATOM 689 C CA . LEU A 1 93 ? -8.702 -1.751 2.047 1.00 96.69 93 LEU A CA 1
ATOM 690 C C . LEU A 1 93 ? -9.223 -1.632 0.624 1.00 96.69 93 LEU A C 1
ATOM 692 O O . LEU A 1 93 ? -9.218 -2.605 -0.124 1.00 96.69 93 LEU A O 1
ATOM 696 N N . LEU A 1 94 ? -9.652 -0.431 0.258 1.00 97.00 94 LEU A N 1
ATOM 697 C CA . LEU A 1 94 ? -10.016 -0.103 -1.110 1.00 97.00 94 LEU A CA 1
ATOM 698 C C . LEU A 1 94 ? -9.066 0.969 -1.623 1.00 97.00 94 LEU A C 1
ATOM 700 O O . LEU A 1 94 ? -9.053 2.083 -1.096 1.00 97.00 94 LEU A O 1
ATOM 704 N N . ALA A 1 95 ? -8.308 0.624 -2.658 1.00 95.50 95 ALA A N 1
ATOM 705 C CA . ALA A 1 95 ? -7.473 1.541 -3.413 1.00 95.50 95 ALA A CA 1
ATOM 706 C C . ALA A 1 95 ? -8.063 1.721 -4.814 1.00 95.50 95 ALA A C 1
ATOM 708 O O . ALA A 1 95 ? -8.388 0.742 -5.480 1.00 95.50 95 ALA A O 1
ATOM 709 N N . LYS A 1 96 ? -8.224 2.970 -5.253 1.00 94.81 96 LYS A N 1
ATOM 710 C CA . LYS A 1 96 ? -8.692 3.316 -6.602 1.00 94.81 96 LYS A CA 1
ATOM 711 C C . LYS A 1 96 ? -7.724 4.308 -7.227 1.00 94.81 96 LYS A C 1
ATOM 713 O O . LYS A 1 96 ? -7.382 5.305 -6.592 1.00 94.81 96 LYS A O 1
ATOM 718 N N . TRP A 1 97 ? -7.318 4.061 -8.463 1.00 92.69 97 TRP A N 1
ATOM 719 C CA . TRP A 1 97 ? -6.486 4.965 -9.251 1.00 92.69 97 TRP A CA 1
ATOM 720 C C . TRP A 1 97 ? -6.947 4.967 -10.712 1.00 92.69 97 TRP A C 1
ATOM 722 O O . TRP A 1 97 ? -7.594 4.015 -11.149 1.00 92.69 97 TRP A O 1
ATOM 732 N N . PRO A 1 98 ? -6.679 6.046 -11.465 1.00 92.31 98 PRO A N 1
ATOM 733 C CA . PRO A 1 98 ? -6.895 6.046 -12.901 1.00 92.31 98 PRO A CA 1
ATOM 734 C C . PRO A 1 98 ? -5.891 5.106 -13.568 1.00 92.31 98 PRO A C 1
ATOM 736 O O . PRO A 1 98 ? -4.683 5.263 -13.405 1.00 92.31 98 PRO A O 1
ATOM 739 N N . ASP A 1 99 ? -6.412 4.175 -14.349 1.00 87.75 99 ASP A N 1
ATOM 740 C CA . ASP A 1 99 ? -5.646 3.221 -15.136 1.00 87.75 99 ASP A CA 1
ATOM 741 C C . ASP A 1 99 ? -6.219 3.199 -16.561 1.00 87.75 99 ASP A C 1
ATOM 743 O O . ASP A 1 99 ? -7.434 3.257 -16.761 1.00 87.75 99 ASP A O 1
ATOM 747 N N . LYS A 1 100 ? -5.330 3.226 -17.555 1.00 84.69 100 LYS A N 1
ATOM 748 C CA . LYS A 1 100 ? -5.680 3.290 -18.979 1.00 84.69 100 LYS A CA 1
ATOM 749 C C . LYS A 1 100 ? -5.514 1.951 -19.688 1.00 84.69 100 LYS A C 1
ATOM 751 O O . LYS A 1 100 ? -5.998 1.836 -20.812 1.00 84.69 100 LYS A O 1
ATOM 756 N N . THR A 1 101 ? -4.799 0.999 -19.092 1.00 81.88 101 THR A N 1
ATOM 757 C CA . THR A 1 101 ? -4.344 -0.210 -19.784 1.00 81.88 101 THR A CA 1
ATOM 758 C C . THR A 1 101 ? -4.819 -1.495 -19.120 1.00 81.88 101 THR A C 1
ATOM 760 O O . THR A 1 101 ? -5.007 -2.458 -19.856 1.00 81.88 101 THR A O 1
ATOM 763 N N . MET A 1 102 ? -5.088 -1.510 -17.804 1.00 81.81 102 MET A N 1
ATOM 764 C CA . MET A 1 102 ? -5.445 -2.717 -17.038 1.00 81.81 102 MET A CA 1
ATOM 765 C C . MET A 1 102 ? -4.476 -3.859 -17.337 1.00 81.81 102 MET A C 1
ATOM 767 O O . MET A 1 102 ? -4.856 -4.924 -17.828 1.00 81.81 102 MET A O 1
ATOM 771 N N . THR A 1 103 ? -3.195 -3.604 -17.097 1.00 82.31 103 THR A N 1
ATOM 772 C CA . THR A 1 103 ? -2.139 -4.544 -17.469 1.00 82.31 103 THR A CA 1
ATOM 773 C C . THR A 1 103 ? -2.109 -5.661 -16.437 1.00 82.31 103 THR A C 1
ATOM 775 O O . THR A 1 103 ? -1.829 -5.425 -15.263 1.00 82.31 103 THR A O 1
ATOM 778 N N . ILE A 1 104 ? -2.389 -6.891 -16.857 1.00 82.44 104 ILE A N 1
ATOM 779 C CA . ILE A 1 104 ? -2.374 -8.072 -15.972 1.00 82.44 104 ILE A CA 1
ATOM 780 C C . ILE A 1 104 ? -1.269 -9.057 -16.349 1.00 82.44 104 ILE A C 1
ATOM 782 O O . ILE A 1 104 ? -1.005 -10.022 -15.635 1.00 82.44 104 ILE A O 1
ATOM 786 N N . GLU A 1 105 ? -0.625 -8.835 -17.488 1.00 78.25 105 GLU A N 1
ATOM 787 C CA . GLU A 1 105 ? 0.449 -9.661 -17.988 1.00 78.25 105 GLU A CA 1
ATOM 788 C C . GLU A 1 105 ? 1.756 -9.298 -17.291 1.00 78.25 105 GLU A C 1
ATOM 790 O O . GLU A 1 105 ? 2.159 -8.139 -17.221 1.00 78.25 105 GLU A O 1
ATOM 795 N N . HIS A 1 106 ? 2.465 -10.321 -16.831 1.00 77.00 106 HIS A N 1
ATOM 796 C CA . HIS A 1 106 ? 3.853 -10.203 -16.422 1.00 77.00 106 HIS A CA 1
ATOM 797 C C . HIS A 1 106 ? 4.681 -11.130 -17.308 1.00 77.00 106 HIS A C 1
ATOM 799 O O . HIS A 1 106 ? 4.952 -12.281 -16.963 1.00 77.00 106 HIS A O 1
ATOM 805 N N . ALA A 1 107 ? 5.035 -10.636 -18.495 1.00 70.06 107 ALA A N 1
ATOM 806 C CA . ALA A 1 107 ? 5.709 -11.423 -19.524 1.00 70.06 107 ALA A CA 1
ATOM 807 C C . ALA A 1 107 ? 7.078 -10.823 -19.868 1.00 70.06 107 ALA A C 1
ATOM 809 O O . ALA A 1 107 ? 7.248 -10.229 -20.932 1.00 70.06 107 ALA A O 1
ATOM 810 N N . PRO A 1 108 ? 8.087 -10.992 -18.995 1.00 71.25 108 PRO A N 1
ATOM 811 C CA . PRO A 1 108 ? 9.436 -10.552 -19.313 1.00 71.25 108 PRO A CA 1
ATOM 812 C C . PRO A 1 108 ? 10.108 -11.486 -20.327 1.00 71.25 108 PRO A C 1
ATOM 814 O O . PRO A 1 108 ? 11.183 -11.169 -20.808 1.00 71.25 108 PRO A O 1
ATOM 817 N N . TRP A 1 109 ? 9.504 -12.634 -20.654 1.00 79.81 109 TRP A N 1
ATOM 818 C CA . TRP A 1 109 ? 9.959 -13.537 -21.705 1.00 79.81 109 TRP A CA 1
ATOM 819 C C . TRP A 1 109 ? 8.874 -13.692 -22.767 1.00 79.81 109 TRP A C 1
ATOM 821 O O . TRP A 1 109 ? 7.754 -14.094 -22.455 1.00 79.81 109 TRP A O 1
ATOM 831 N N . ILE A 1 110 ? 9.220 -13.408 -24.020 1.00 81.38 110 ILE A N 1
ATOM 832 C CA . ILE A 1 110 ? 8.320 -13.506 -25.171 1.00 81.38 110 ILE A CA 1
ATOM 833 C C . ILE A 1 110 ? 8.879 -14.563 -26.122 1.00 81.38 110 ILE A C 1
ATOM 835 O O . ILE A 1 110 ? 10.061 -14.539 -26.464 1.00 81.38 110 ILE A O 1
ATOM 839 N N . PHE A 1 111 ? 8.043 -15.512 -26.540 1.00 84.38 111 PHE A N 1
ATOM 840 C CA . PHE A 1 111 ? 8.436 -16.512 -27.530 1.00 84.38 111 PHE A CA 1
ATOM 841 C C . PHE A 1 111 ? 8.225 -15.964 -28.946 1.00 84.38 111 PHE A C 1
ATOM 843 O O . PHE A 1 111 ? 7.095 -15.668 -29.330 1.00 84.38 111 PHE A O 1
ATOM 850 N N . THR A 1 112 ? 9.289 -15.864 -29.745 1.00 86.62 112 THR A N 1
ATOM 851 C CA . THR A 1 112 ? 9.247 -15.307 -31.115 1.00 86.62 112 THR A CA 1
ATOM 852 C C . THR A 1 112 ? 8.944 -16.341 -32.199 1.00 86.62 112 THR A C 1
ATOM 854 O O . THR A 1 112 ? 9.037 -16.057 -33.390 1.00 86.62 112 THR A O 1
ATOM 857 N N . GLY A 1 113 ? 8.577 -17.563 -31.803 1.00 90.75 113 GLY A N 1
ATOM 858 C CA . GLY A 1 113 ? 8.344 -18.692 -32.707 1.00 90.75 113 GLY A CA 1
ATOM 859 C C . GLY A 1 113 ? 9.544 -19.634 -32.829 1.00 90.75 113 GLY A C 1
ATOM 860 O O . GLY A 1 113 ? 9.355 -20.821 -33.085 1.00 90.75 113 GLY A O 1
ATOM 861 N N . SER A 1 114 ? 10.763 -19.145 -32.584 1.00 94.62 114 SER A N 1
ATOM 862 C CA . SER A 1 114 ? 11.996 -19.950 -32.616 1.00 94.62 114 SER A CA 1
ATOM 863 C C . SER A 1 114 ? 12.831 -19.870 -31.340 1.00 94.62 114 SER A C 1
ATOM 865 O O . SER A 1 114 ? 13.614 -20.779 -31.072 1.00 94.62 114 SER A O 1
ATOM 867 N N . ALA A 1 115 ? 12.687 -18.801 -30.556 1.00 93.00 115 ALA A N 1
ATOM 868 C CA . ALA A 1 115 ? 13.445 -18.587 -29.331 1.00 93.00 115 ALA A CA 1
ATOM 869 C C . ALA A 1 115 ? 12.617 -17.817 -28.296 1.00 93.00 115 ALA A C 1
ATOM 871 O O . ALA A 1 115 ? 11.639 -17.149 -28.629 1.00 93.00 115 ALA A O 1
ATOM 872 N N . TRP A 1 116 ? 13.026 -17.927 -27.035 1.00 89.31 116 TRP A N 1
ATOM 873 C CA . TRP A 1 116 ? 12.557 -17.052 -25.968 1.00 89.31 116 TRP A CA 1
ATOM 874 C C . TRP A 1 116 ? 13.467 -15.831 -25.892 1.00 89.31 116 TRP A C 1
ATOM 876 O O . TRP A 1 116 ? 14.685 -15.974 -25.785 1.00 89.31 116 TRP A O 1
ATOM 886 N N . GLU A 1 117 ? 12.876 -14.645 -25.913 1.00 87.69 117 GLU A N 1
ATOM 887 C CA . GLU A 1 117 ? 13.580 -13.374 -25.776 1.00 87.69 117 GLU A CA 1
ATOM 888 C C . GLU A 1 117 ? 13.189 -12.696 -24.467 1.00 87.69 117 GLU A C 1
ATOM 890 O O . GLU A 1 117 ? 12.012 -12.675 -24.108 1.00 87.69 117 GLU A O 1
ATOM 895 N N . TYR A 1 118 ? 14.178 -12.159 -23.752 1.00 83.00 118 TYR A N 1
ATOM 896 C CA . TYR A 1 118 ? 13.968 -11.463 -22.486 1.00 83.00 118 TYR A 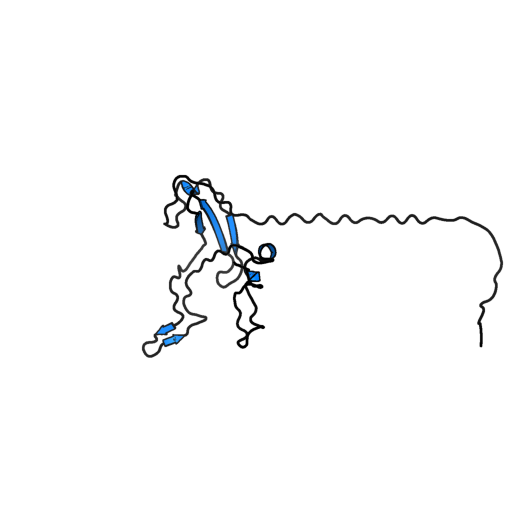CA 1
ATOM 897 C C . TYR A 1 118 ? 13.755 -9.966 -22.726 1.00 83.00 118 TYR A C 1
ATOM 899 O O . TYR A 1 118 ? 14.685 -9.256 -23.101 1.00 83.00 118 TYR A O 1
ATOM 907 N N . HIS A 1 119 ? 12.545 -9.486 -22.464 1.00 72.38 119 HIS A N 1
ATOM 908 C CA . HIS A 1 119 ? 12.098 -8.099 -22.601 1.00 72.38 119 HIS A CA 1
ATOM 909 C C . HIS A 1 119 ? 11.944 -7.462 -21.214 1.00 72.38 119 HIS A C 1
ATOM 911 O O . HIS A 1 119 ? 10.854 -7.102 -20.775 1.00 72.38 119 HIS A O 1
ATOM 917 N N . ALA A 1 120 ? 13.065 -7.365 -20.495 1.00 64.94 120 ALA A N 1
ATOM 918 C CA . ALA A 1 120 ? 13.130 -6.940 -19.092 1.00 64.94 120 ALA A CA 1
ATOM 919 C C . ALA A 1 120 ? 12.687 -5.500 -18.821 1.00 64.94 120 ALA A C 1
ATOM 921 O O . ALA A 1 120 ? 12.387 -5.178 -17.675 1.00 64.94 120 ALA A O 1
ATOM 922 N N . GLU A 1 121 ? 12.759 -4.639 -19.837 1.00 61.94 121 GLU A N 1
ATOM 923 C CA . GLU A 1 121 ? 12.575 -3.187 -19.709 1.00 61.94 121 GLU A CA 1
ATOM 924 C C . GLU A 1 121 ? 11.388 -2.667 -20.537 1.00 61.94 121 GLU A C 1
ATOM 926 O O . GLU A 1 121 ? 10.941 -1.544 -20.324 1.00 61.94 121 GLU A O 1
ATOM 931 N N . GLU A 1 122 ? 10.841 -3.496 -21.434 1.00 62.00 122 GLU A N 1
ATOM 932 C CA . GLU A 1 122 ? 9.807 -3.110 -22.411 1.00 62.00 122 GLU A CA 1
ATOM 933 C C . GLU A 1 122 ? 8.609 -4.078 -22.460 1.00 62.00 122 GLU A C 1
ATOM 935 O O . GLU A 1 122 ? 7.651 -3.841 -23.196 1.00 62.00 122 GLU A O 1
ATOM 940 N N . GLY A 1 123 ? 8.635 -5.173 -21.692 1.00 62.50 123 GLY A N 1
ATOM 941 C CA . GLY A 1 123 ? 7.508 -6.101 -21.612 1.00 62.50 123 GLY A CA 1
ATOM 942 C C . GLY A 1 123 ? 6.285 -5.471 -20.934 1.00 62.50 123 GLY A C 1
ATOM 943 O O . GLY A 1 123 ? 6.427 -4.512 -20.170 1.00 62.50 123 GLY A O 1
ATOM 944 N N . PRO A 1 124 ? 5.069 -6.002 -21.161 1.00 64.31 124 PRO A N 1
ATOM 945 C CA . PRO A 1 124 ? 3.934 -5.617 -20.340 1.00 64.31 124 PRO A CA 1
ATOM 946 C C . PRO A 1 124 ? 4.269 -5.955 -18.882 1.00 64.31 124 PRO A C 1
ATOM 948 O O . PRO A 1 124 ? 4.613 -7.094 -18.543 1.00 64.31 124 PRO A O 1
ATOM 951 N N . PHE A 1 125 ? 4.238 -4.926 -18.040 1.00 76.12 125 PHE A N 1
ATOM 952 C CA . PHE A 1 125 ? 4.353 -5.069 -16.602 1.00 76.12 125 PHE A CA 1
ATOM 953 C C . PHE A 1 125 ? 2.964 -4.966 -16.014 1.00 76.12 125 PHE A C 1
ATOM 955 O O . PHE A 1 125 ? 2.286 -3.961 -16.216 1.00 76.12 125 PHE A O 1
ATOM 962 N N . GLU A 1 126 ? 2.584 -5.991 -15.262 1.00 83.44 126 GLU A N 1
ATOM 963 C CA . GLU A 1 126 ? 1.344 -5.983 -14.503 1.00 83.44 126 GLU A CA 1
ATOM 964 C C . GLU A 1 126 ? 1.246 -4.721 -13.629 1.00 83.44 126 GLU A C 1
ATOM 966 O O . GLU A 1 126 ? 2.251 -4.221 -13.097 1.00 83.44 126 GLU A O 1
ATOM 971 N N . ASP A 1 127 ? 0.027 -4.227 -13.451 1.00 84.81 127 ASP A N 1
ATOM 972 C CA . ASP A 1 127 ? -0.251 -3.194 -12.471 1.00 84.81 127 ASP A CA 1
ATOM 973 C C . ASP A 1 127 ? 0.034 -3.738 -11.069 1.00 84.81 127 ASP A C 1
ATOM 975 O O . ASP A 1 127 ? -0.427 -4.812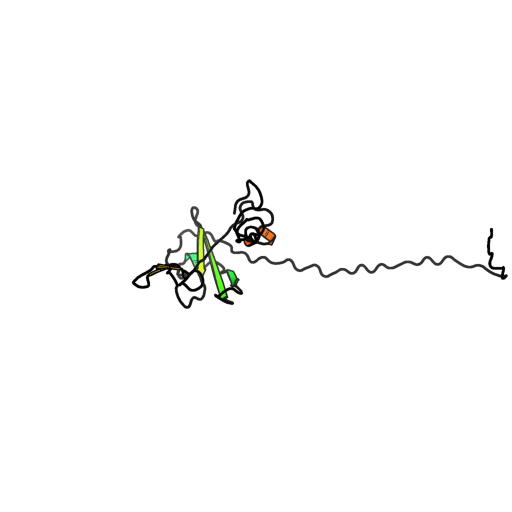 -10.675 1.00 84.81 127 ASP A O 1
ATOM 979 N N . ARG A 1 128 ? 0.821 -2.991 -10.289 1.00 85.56 128 ARG A N 1
ATOM 980 C CA . ARG A 1 128 ? 1.249 -3.404 -8.948 1.00 85.56 128 ARG A CA 1
ATOM 981 C C . ARG A 1 128 ? 0.835 -2.385 -7.912 1.00 85.56 128 ARG A C 1
ATOM 983 O O . ARG A 1 128 ? 1.091 -1.191 -8.041 1.00 85.56 128 ARG A O 1
ATOM 990 N N . PHE A 1 129 ? 0.280 -2.896 -6.825 1.00 86.00 129 PHE A N 1
ATOM 991 C CA . PHE A 1 129 ? -0.009 -2.132 -5.628 1.00 86.00 129 PHE A CA 1
ATOM 992 C C . PHE A 1 129 ? 0.630 -2.834 -4.433 1.00 86.00 129 PHE A C 1
ATOM 994 O O . PHE A 1 129 ? 0.452 -4.035 -4.239 1.00 86.00 129 PHE A O 1
ATOM 1001 N N . ALA A 1 130 ? 1.387 -2.082 -3.637 1.00 8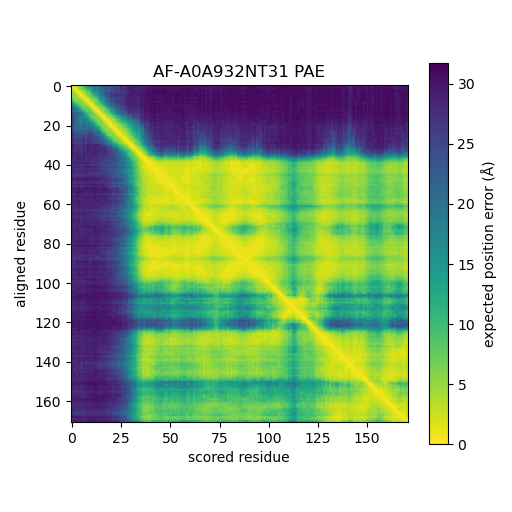7.50 130 ALA A N 1
ATOM 1002 C CA . ALA A 1 130 ? 2.054 -2.595 -2.451 1.00 87.50 130 ALA A CA 1
ATOM 1003 C C . ALA A 1 130 ? 1.737 -1.709 -1.249 1.00 87.50 130 ALA A C 1
ATOM 1005 O O . ALA A 1 130 ? 1.785 -0.481 -1.330 1.00 87.50 130 ALA A O 1
ATOM 1006 N N . ILE A 1 131 ? 1.459 -2.352 -0.120 1.00 87.00 131 ILE A N 1
ATOM 1007 C CA . ILE A 1 131 ? 1.361 -1.709 1.186 1.00 87.00 131 ILE A CA 1
ATOM 1008 C C . ILE A 1 131 ? 2.512 -2.233 2.025 1.00 87.00 131 ILE A C 1
ATOM 1010 O O . ILE A 1 131 ? 2.763 -3.435 2.060 1.00 87.00 131 ILE A O 1
ATOM 1014 N N . GLN A 1 132 ? 3.192 -1.318 2.704 1.00 86.31 132 GLN A N 1
ATOM 1015 C CA . GLN A 1 132 ? 4.209 -1.645 3.689 1.00 86.31 132 GLN A CA 1
ATOM 1016 C C . GLN A 1 132 ? 3.839 -0.973 5.003 1.00 86.31 132 GLN A C 1
ATOM 1018 O O . GLN A 1 132 ? 3.407 0.183 5.026 1.00 86.31 132 GLN A O 1
ATOM 1023 N N . TRP A 1 133 ? 4.015 -1.702 6.094 1.00 85.12 133 TRP A N 1
ATOM 1024 C CA . TRP A 1 133 ? 3.708 -1.258 7.445 1.00 85.12 133 TRP A CA 1
ATOM 1025 C C . TRP A 1 133 ? 4.952 -1.476 8.281 1.00 85.12 133 TRP A C 1
ATOM 1027 O O . TRP A 1 133 ? 5.501 -2.570 8.305 1.00 85.12 133 TRP A O 1
ATOM 1037 N N . ASN A 1 134 ? 5.386 -0.440 8.993 1.00 90.31 134 ASN A N 1
ATOM 1038 C CA . ASN A 1 134 ? 6.505 -0.612 9.901 1.00 90.31 134 ASN A CA 1
ATOM 1039 C C . ASN A 1 134 ? 6.122 -1.548 11.050 1.00 90.31 134 ASN A C 1
ATOM 1041 O O . ASN A 1 134 ? 5.165 -1.256 11.771 1.00 90.31 134 ASN A O 1
ATOM 1045 N N . ILE A 1 135 ? 6.905 -2.603 11.266 1.00 91.44 135 ILE A N 1
ATOM 1046 C CA . ILE A 1 135 ? 6.804 -3.436 12.467 1.00 91.44 135 ILE A CA 1
ATOM 1047 C C . ILE A 1 135 ? 7.879 -2.999 13.466 1.00 91.44 135 ILE A C 1
ATOM 1049 O O . ILE A 1 135 ? 7.556 -2.675 14.608 1.00 91.44 135 ILE A O 1
ATOM 1053 N N . SER A 1 136 ? 9.147 -2.949 13.045 1.00 93.12 136 SER A N 1
ATOM 1054 C CA . SER A 1 136 ? 10.260 -2.597 13.941 1.00 93.12 136 SER A CA 1
ATOM 1055 C C . SER A 1 136 ? 11.459 -1.907 13.282 1.00 93.12 136 SER A C 1
ATOM 1057 O O . SER A 1 136 ? 12.471 -1.714 13.951 1.00 93.12 136 SER A O 1
ATOM 1059 N N . VAL A 1 137 ? 11.378 -1.501 12.010 1.00 93.75 137 VAL A N 1
ATOM 1060 C CA . VAL A 1 137 ? 12.501 -0.848 11.321 1.00 93.75 137 VAL A CA 1
ATOM 1061 C C . VAL A 1 137 ? 12.748 0.545 11.890 1.00 93.75 137 VAL A C 1
ATOM 1063 O O . VAL A 1 137 ? 11.860 1.411 11.911 1.00 93.75 137 VAL A O 1
ATOM 1066 N N . ALA A 1 138 ? 13.985 0.778 12.324 1.00 92.31 138 ALA A N 1
ATOM 1067 C CA . ALA A 1 138 ? 14.421 2.082 12.780 1.00 92.31 138 ALA A CA 1
ATOM 1068 C C . ALA A 1 138 ? 14.309 3.111 11.648 1.00 92.31 138 ALA A C 1
ATOM 1070 O O . ALA A 1 138 ? 14.638 2.850 10.494 1.00 92.31 138 ALA A O 1
ATOM 1071 N N . ASN A 1 139 ? 13.865 4.317 11.990 1.00 89.94 139 ASN A N 1
ATOM 1072 C CA . ASN A 1 139 ? 13.711 5.449 11.073 1.00 89.94 139 ASN A CA 1
ATOM 1073 C C . ASN A 1 139 ? 12.660 5.299 9.947 1.00 89.94 139 ASN A C 1
ATOM 1075 O O . ASN A 1 139 ? 12.508 6.213 9.133 1.00 89.94 139 ASN A O 1
ATOM 1079 N N . PHE A 1 140 ? 11.888 4.206 9.898 1.00 90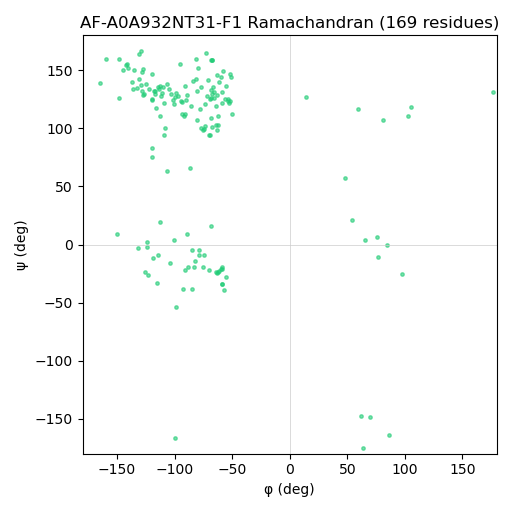.44 140 PHE A N 1
ATOM 1080 C CA . PHE A 1 140 ? 10.785 4.076 8.935 1.00 90.44 140 PHE A CA 1
ATOM 1081 C C . PHE A 1 140 ? 9.752 5.216 9.041 1.00 90.44 140 PHE A C 1
ATOM 1083 O O . PHE A 1 140 ? 9.318 5.700 7.998 1.00 90.44 140 PHE A O 1
ATOM 1090 N N . PRO A 1 141 ? 9.360 5.726 10.231 1.00 86.31 141 PRO A N 1
ATOM 1091 C CA . PRO A 1 141 ? 8.412 6.844 10.308 1.00 86.31 141 PRO A CA 1
ATOM 1092 C C . PRO A 1 141 ? 8.871 8.130 9.598 1.00 86.31 141 PRO A C 1
ATOM 1094 O O . PRO A 1 141 ? 8.037 8.975 9.285 1.00 86.31 141 PRO A O 1
ATOM 1097 N N . GLN A 1 142 ? 10.175 8.296 9.360 1.00 86.75 142 GLN A N 1
ATOM 1098 C CA . GLN A 1 142 ? 10.767 9.495 8.767 1.00 86.75 142 GLN A CA 1
ATOM 1099 C C . GLN A 1 142 ? 10.902 9.392 7.246 1.00 86.75 142 GLN A C 1
ATOM 1101 O O . GLN A 1 142 ? 10.711 10.390 6.556 1.00 86.75 142 GLN A O 1
ATOM 1106 N N . VAL A 1 143 ? 11.248 8.211 6.724 1.00 85.19 143 VAL A N 1
ATOM 1107 C CA . VAL A 1 143 ? 11.566 8.022 5.292 1.00 85.19 143 VAL A CA 1
ATOM 1108 C C . VAL A 1 143 ? 10.720 6.943 4.603 1.00 85.19 143 VAL A C 1
ATOM 1110 O O . VAL A 1 143 ? 10.849 6.725 3.400 1.00 85.19 143 VAL A O 1
ATOM 1113 N N . GLY A 1 144 ? 9.835 6.274 5.342 1.00 86.75 144 GLY A N 1
ATOM 1114 C CA . GLY A 1 144 ? 8.965 5.216 4.838 1.00 86.75 144 GLY A CA 1
ATOM 1115 C C . GLY A 1 144 ? 9.740 4.016 4.298 1.00 86.75 144 GLY A C 1
ATOM 1116 O O . GLY A 1 144 ? 10.841 3.705 4.752 1.00 86.75 144 GLY A O 1
ATOM 1117 N N . CYS A 1 145 ? 9.173 3.370 3.278 1.00 86.94 145 CYS A N 1
ATOM 1118 C CA . CYS A 1 145 ? 9.751 2.196 2.621 1.00 86.94 145 CYS A CA 1
ATOM 1119 C C . CYS A 1 145 ? 11.145 2.431 2.021 1.00 86.94 145 CYS A C 1
ATOM 1121 O O . CYS A 1 145 ? 11.886 1.470 1.821 1.00 86.94 145 CYS A O 1
ATOM 1123 N N . MET A 1 146 ? 11.545 3.687 1.786 1.00 87.06 146 MET A N 1
ATOM 1124 C CA . MET A 1 146 ? 12.872 4.008 1.257 1.00 87.06 146 MET A CA 1
ATOM 1125 C C . MET A 1 146 ? 14.005 3.564 2.182 1.00 87.06 146 MET A C 1
ATOM 1127 O O . MET A 1 146 ? 15.104 3.329 1.694 1.00 87.06 146 MET A O 1
ATOM 1131 N N . ILE A 1 147 ? 13.751 3.390 3.487 1.00 89.88 147 ILE A N 1
ATOM 1132 C CA . ILE A 1 147 ? 14.755 2.863 4.426 1.00 89.88 147 ILE A CA 1
ATOM 1133 C C . ILE A 1 147 ? 15.196 1.433 4.093 1.00 89.88 147 ILE A C 1
ATOM 1135 O O . ILE A 1 147 ? 16.274 1.009 4.500 1.00 89.88 147 ILE A O 1
ATOM 1139 N N . LEU A 1 148 ? 14.349 0.692 3.374 1.00 89.56 148 LEU A N 1
ATOM 1140 C CA . LEU A 1 148 ? 14.615 -0.675 2.947 1.00 89.56 148 LEU A CA 1
ATOM 1141 C C . LEU A 1 148 ? 15.342 -0.715 1.601 1.00 89.56 148 LEU A C 1
ATOM 1143 O O . LEU A 1 148 ? 15.928 -1.741 1.274 1.00 89.56 148 LEU A O 1
ATOM 1147 N N . CYS A 1 149 ? 15.301 0.370 0.821 1.00 88.62 149 CYS A N 1
ATOM 1148 C CA . CYS A 1 149 ? 15.923 0.468 -0.495 1.00 88.62 149 CYS A CA 1
ATOM 1149 C C . CYS A 1 149 ? 17.426 0.751 -0.363 1.00 88.62 149 CYS A C 1
ATOM 1151 O O . CYS A 1 149 ? 17.832 1.882 -0.096 1.00 88.62 149 CYS A O 1
ATOM 1153 N N . HIS A 1 150 ? 18.272 -0.240 -0.642 1.00 86.50 150 HIS A N 1
ATOM 1154 C CA . HIS A 1 150 ? 19.727 -0.075 -0.640 1.00 86.50 150 HIS A CA 1
ATOM 1155 C C . HIS A 1 150 ? 20.264 0.028 -2.061 1.00 86.50 150 HIS A C 1
ATOM 1157 O O . HIS A 1 150 ? 19.996 -0.841 -2.888 1.00 86.50 150 HIS A O 1
ATOM 1163 N N . ALA A 1 151 ? 21.082 1.050 -2.339 1.00 81.25 151 ALA A N 1
ATOM 1164 C CA . ALA A 1 151 ? 21.634 1.366 -3.667 1.00 81.25 151 ALA A CA 1
ATOM 1165 C C . ALA A 1 151 ? 22.657 0.341 -4.210 1.00 81.25 151 ALA A C 1
ATOM 1167 O O . ALA A 1 151 ? 23.421 0.634 -5.124 1.00 81.25 151 ALA A O 1
ATOM 1168 N N . GLY A 1 152 ? 22.719 -0.857 -3.630 1.00 80.44 152 GLY A N 1
ATOM 1169 C CA . GLY A 1 152 ? 23.484 -1.979 -4.163 1.00 80.44 152 GLY A CA 1
ATOM 1170 C C . GLY A 1 152 ? 24.996 -1.925 -3.959 1.00 80.44 152 GLY A C 1
ATOM 1171 O O . GLY A 1 152 ? 25.663 -2.932 -4.166 1.00 80.44 152 GLY A O 1
ATOM 1172 N N . GLY A 1 153 ? 25.551 -0.790 -3.521 1.00 82.88 153 GLY A N 1
ATOM 1173 C CA . GLY A 1 153 ? 27.000 -0.582 -3.400 1.00 82.88 153 GLY A CA 1
ATOM 1174 C C . GLY A 1 153 ? 27.728 -1.572 -2.481 1.00 82.88 153 GLY A C 1
ATOM 1175 O O . GLY A 1 153 ? 28.927 -1.774 -2.638 1.00 82.88 153 GLY A O 1
ATOM 1176 N N . ALA A 1 154 ? 27.007 -2.224 -1.566 1.00 81.50 154 ALA A N 1
ATOM 1177 C CA . ALA A 1 154 ? 27.538 -3.267 -0.689 1.00 81.50 154 ALA A CA 1
ATOM 1178 C C . ALA A 1 154 ? 27.690 -4.645 -1.371 1.00 81.50 154 ALA A C 1
ATOM 1180 O O . ALA A 1 154 ? 28.187 -5.582 -0.746 1.00 81.50 154 ALA A O 1
ATOM 1181 N N . TYR A 1 155 ? 27.257 -4.798 -2.627 1.00 83.38 155 TYR A N 1
ATOM 1182 C CA . TYR A 1 155 ? 27.157 -6.089 -3.305 1.00 83.38 155 TYR A CA 1
ATOM 1183 C C . TYR A 1 155 ? 28.025 -6.178 -4.569 1.00 83.38 155 TYR A C 1
ATOM 1185 O O . TYR A 1 155 ? 28.158 -5.183 -5.284 1.00 83.38 155 TYR A O 1
ATOM 1193 N N . PRO A 1 156 ? 28.578 -7.367 -4.903 1.00 87.88 156 PRO A N 1
ATOM 1194 C CA . PRO A 1 156 ? 29.474 -7.526 -6.055 1.00 87.88 156 PRO A CA 1
ATOM 1195 C C . PRO A 1 156 ? 28.864 -7.128 -7.406 1.00 87.88 156 PRO A C 1
ATOM 1197 O O . PRO A 1 156 ? 29.560 -6.602 -8.268 1.00 87.88 156 PRO A O 1
ATOM 1200 N N . ASP A 1 157 ? 27.564 -7.355 -7.587 1.00 89.00 157 ASP A N 1
ATOM 1201 C CA . ASP A 1 157 ? 26.814 -7.018 -8.802 1.00 89.00 157 ASP A CA 1
ATOM 1202 C C . ASP A 1 157 ? 26.307 -5.567 -8.822 1.00 89.00 157 ASP A C 1
ATOM 1204 O O . ASP A 1 157 ? 25.734 -5.141 -9.824 1.00 89.00 157 ASP A O 1
ATOM 1208 N N . LYS A 1 158 ? 26.506 -4.811 -7.732 1.00 87.25 158 LYS A N 1
ATOM 1209 C CA . LYS A 1 158 ? 26.066 -3.419 -7.550 1.00 87.25 158 LYS A CA 1
ATOM 1210 C C . LYS A 1 158 ? 24.567 -3.194 -7.782 1.00 87.25 158 LYS A C 1
ATOM 1212 O O . LYS A 1 158 ? 24.149 -2.069 -8.048 1.00 87.25 158 LYS A O 1
ATOM 1217 N N . LYS A 1 159 ? 23.747 -4.243 -7.691 1.00 84.69 159 LYS A N 1
ATOM 1218 C CA . LYS A 1 159 ? 22.302 -4.142 -7.925 1.00 84.69 159 LYS A CA 1
ATOM 1219 C C . LYS A 1 159 ? 21.577 -3.684 -6.662 1.00 84.69 159 LYS A C 1
ATOM 1221 O O . LYS A 1 159 ? 21.937 -4.144 -5.574 1.00 84.69 159 LYS A O 1
ATOM 1226 N N . PRO A 1 160 ? 20.557 -2.816 -6.779 1.00 85.81 160 PRO A N 1
ATOM 1227 C CA . PRO A 1 160 ? 19.765 -2.404 -5.632 1.00 85.81 160 PRO A CA 1
ATOM 1228 C C . PRO A 1 160 ? 19.030 -3.600 -5.027 1.00 85.81 160 PRO A C 1
ATOM 1230 O O . PRO A 1 160 ? 18.621 -4.520 -5.740 1.00 85.81 160 PRO A O 1
ATOM 1233 N N . ARG A 1 161 ? 18.876 -3.599 -3.701 1.00 85.75 161 ARG A N 1
ATOM 1234 C CA . ARG A 1 161 ? 18.175 -4.658 -2.962 1.00 85.75 161 ARG A CA 1
ATOM 1235 C C . ARG A 1 161 ? 17.342 -4.070 -1.844 1.00 85.75 161 ARG A C 1
ATOM 1237 O O . ARG A 1 161 ? 17.696 -3.036 -1.285 1.00 85.75 161 ARG A O 1
ATOM 1244 N N . MET A 1 162 ? 16.272 -4.782 -1.514 1.00 88.38 162 MET A N 1
ATOM 1245 C CA . MET A 1 162 ? 15.454 -4.492 -0.346 1.00 88.38 162 MET A CA 1
ATOM 1246 C C . MET A 1 162 ? 15.944 -5.331 0.834 1.00 88.38 162 MET A C 1
ATOM 1248 O O . MET A 1 162 ? 15.983 -6.556 0.721 1.00 88.38 162 MET A O 1
ATOM 1252 N N . HIS A 1 163 ? 16.327 -4.700 1.944 1.00 88.31 163 HIS A N 1
ATOM 1253 C CA . HIS A 1 163 ? 16.600 -5.386 3.212 1.00 88.31 163 HIS A CA 1
ATOM 1254 C C . HIS A 1 163 ? 16.535 -4.425 4.402 1.00 88.31 163 HIS A C 1
ATOM 1256 O O . HIS A 1 163 ? 16.665 -3.210 4.252 1.00 88.31 163 HIS A O 1
ATOM 1262 N N . THR A 1 164 ? 16.348 -4.983 5.596 1.00 91.38 164 THR A N 1
ATOM 1263 C CA . THR A 1 164 ? 16.434 -4.226 6.847 1.00 91.38 164 THR A CA 1
ATOM 1264 C C . THR A 1 164 ? 17.881 -3.862 7.184 1.00 91.38 164 THR A C 1
ATOM 1266 O O . THR A 1 164 ? 18.831 -4.383 6.587 1.00 91.38 164 THR A O 1
ATOM 1269 N N . ASN A 1 165 ? 18.059 -2.925 8.115 1.00 88.50 165 ASN A N 1
ATOM 1270 C CA . ASN A 1 165 ? 19.371 -2.386 8.472 1.00 88.50 165 ASN A CA 1
ATOM 1271 C C . ASN A 1 165 ? 20.033 -3.155 9.615 1.00 88.50 165 ASN A C 1
ATOM 1273 O O . ASN A 1 165 ? 21.256 -3.101 9.752 1.00 88.50 165 ASN A O 1
ATOM 1277 N N . ALA A 1 166 ? 19.249 -3.865 10.430 1.00 90.88 166 ALA A N 1
ATOM 1278 C CA . ALA A 1 166 ? 19.755 -4.603 11.578 1.00 90.88 166 ALA A CA 1
ATOM 1279 C C . ALA A 1 166 ? 19.040 -5.952 11.802 1.00 90.88 166 ALA A C 1
ATOM 1281 O O . ALA A 1 166 ? 17.869 -6.116 11.444 1.00 90.88 166 ALA A O 1
ATOM 1282 N N . PRO A 1 167 ? 19.715 -6.929 12.442 1.00 92.94 167 PRO A N 1
ATOM 1283 C CA . PRO A 1 167 ? 19.065 -8.147 12.918 1.00 92.94 167 PRO A CA 1
ATOM 1284 C C . PRO A 1 167 ? 17.874 -7.836 13.836 1.00 92.94 167 PRO A C 1
ATOM 1286 O O . PRO A 1 167 ? 17.977 -6.995 14.726 1.00 92.94 167 PRO A O 1
ATOM 1289 N N . GLY A 1 168 ? 16.758 -8.544 13.644 1.00 91.62 168 GLY A N 1
ATOM 1290 C CA . GLY A 1 168 ? 15.536 -8.368 14.443 1.00 91.62 168 GLY A CA 1
ATOM 1291 C C . GLY A 1 168 ? 14.604 -7.242 13.973 1.00 91.62 168 GLY A C 1
ATOM 1292 O O . GLY A 1 168 ? 13.542 -7.046 14.566 1.00 91.62 168 GLY A O 1
ATOM 1293 N N . GLU A 1 169 ? 14.963 -6.520 12.912 1.00 93.31 169 GLU A N 1
ATOM 1294 C CA . GLU A 1 169 ? 14.053 -5.593 12.241 1.00 93.31 169 GLU A CA 1
ATOM 1295 C C . GLU A 1 169 ? 13.111 -6.320 11.266 1.00 93.31 169 GLU A C 1
ATOM 1297 O O . GLU A 1 169 ? 13.532 -7.234 10.553 1.00 93.31 169 GLU A O 1
ATOM 1302 N N . PHE A 1 170 ? 11.855 -5.864 11.201 1.00 88.25 170 PHE A N 1
ATOM 1303 C CA . PHE A 1 170 ? 10.802 -6.383 10.324 1.00 88.25 170 PHE A CA 1
ATOM 1304 C C . PHE A 1 170 ? 9.996 -5.238 9.693 1.00 88.25 170 PHE A C 1
ATOM 1306 O O . PHE A 1 170 ? 9.673 -4.253 10.369 1.00 88.25 170 PHE A O 1
ATOM 1313 N N . ALA A 1 171 ? 9.651 -5.396 8.416 1.00 78.75 171 ALA A N 1
ATOM 1314 C CA . ALA A 1 171 ? 8.783 -4.513 7.635 1.00 78.75 171 ALA A CA 1
ATOM 1315 C C . ALA A 1 171 ? 7.853 -5.324 6.729 1.00 78.75 171 ALA A C 1
ATOM 1317 O O . ALA A 1 171 ? 8.216 -6.485 6.428 1.00 78.75 171 ALA A O 1
#

Radius of gyration: 32.49 Å; Cα contacts (8 Å, |Δi|>4): 202; chains: 1; bounding box: 91×85×67 Å

Sequence (171 aa):
MEQAQCKRGWSGIWCAAGLIISLMFLAVGPLGAAQVTPSLTAVKVKVPPTLDGRDDDPAWKRVKALEVPIAGGTIGNIKVTLKAVYTVQEIYLLAKWPDKTMTIEHAPWIFTGSAWEYHAEEGPFEDRFAIQWNISVANFPQVGCMILCHAGGAYPDKKPRMHTNAPGEFA

Foldseek 3Di:
DDDDDDDDDDDDDDDDDDDPPDPPDPPPDPPPDPPPDFDADAAEDPDDDDPPLDQPDPQNPPWDWDWDWDADDPVHTWIWIWHWYDYPVDIDIHIDIDDDPQQQDDPLWDDPPPDTDGNPPNDRDHDDDDDDDFDAAPCCVPVNQVQQWDQQPVDPVSHIGGDGDDPPGDD

pLDDT: mean 79.77, std 18.85, range [34.78, 98.25]

Mean predicted aligned error: 13.62 Å

Nearest PDB structures (foldseek):
  3gw6-assembly2_C  TM=1.978E-01  e=6.852E+00  Escherichia phage K1F

Solvent-accessible surface area (backbone atoms only — not comparable to full-atom values): 11803 Å² total; per-residue (Å²): 139,79,90,83,82,83,81,91,84,87,86,86,82,89,82,78,91,76,84,82,81,78,82,78,79,80,79,79,66,80,79,73,76,78,80,78,75,89,74,83,64,65,42,82,42,92,57,80,63,74,98,75,89,68,76,83,45,78,57,48,77,81,45,72,69,34,79,45,80,43,75,51,76,95,84,35,76,47,56,37,38,36,39,34,33,27,52,99,86,49,79,48,76,46,78,48,63,90,75,93,74,82,43,77,48,77,44,44,60,46,74,78,86,85,51,79,44,77,34,84,89,76,37,59,61,41,74,82,85,88,88,86,59,84,72,55,48,82,67,30,96,80,57,43,75,57,71,30,59,40,80,13,78,94,43,99,84,47,55,67,46,80,50,71,92,52,91,91,44,42,105